Protein AF-A0A956Q7G4-F1 (afdb_monomer_lite)

Foldseek 3Di:
DDFVQLVVLAVLQVLQVPAEPPQVVDDPVRLLVVLVVVLVVCCVPAVQLCVQLVDDSVLSSCLNPDSPSVSSCSSCVSSCVSRVVVLQVVQWDWTWPDDDPQKTWIWIWGQDPVRDIDIDIWMWGHPPTTHGDDPPDD

Radius of gyration: 16.57 Å; chains: 1; bounding box: 44×32×35 Å

Sequence (138 aa):
MSPDQVLYQFYASLLQSQCNVSWNLFSKATRNKFAEWFLEELKRRNPDAVSAADLGLKEVMIMFGNNDSLVMKFFWRRFFFASGANEFARFGYFDVDSIEGKKAFVKATVRLPNGQVREFRLPLVNESGWKYAYVENN

Secondary structure (DSSP, 8-state):
--HHHHHHHHHHHHHHHTTHHHHTTS-HHHHHHHHHHHHHHHHHH-HHHHHHTT--HHHHHHHHH---HHHHHHHHHHHHHHTTTHHHHHSEEEEEEEEETTEEEEEEEEE-TTS-EEEEEEEEEESSSEEE------

pLDDT: mean 72.79, std 14.18, range [25.91, 90.88]

Structure (mmCIF, N/CA/C/O backbone):
data_AF-A0A956Q7G4-F1
#
_entry.id   AF-A0A956Q7G4-F1
#
loop_
_atom_site.group_PDB
_atom_site.id
_atom_site.type_symbol
_atom_site.label_atom_id
_atom_site.label_alt_id
_atom_site.label_comp_id
_atom_site.label_asym_id
_atom_site.label_entity_id
_atom_site.label_seq_id
_atom_site.pdbx_PDB_ins_code
_atom_site.Cartn_x
_atom_site.Cartn_y
_atom_site.Cartn_z
_atom_site.occupancy
_atom_site.B_iso_or_equiv
_atom_site.auth_seq_id
_atom_site.auth_comp_id
_atom_site.auth_asym_id
_atom_site.auth_atom_id
_atom_site.pdbx_PDB_model_num
ATOM 1 N N . MET A 1 1 ? -22.785 2.616 12.688 1.00 72.75 1 MET A N 1
ATOM 2 C CA . MET A 1 1 ? -21.931 2.892 11.512 1.00 72.75 1 MET A CA 1
ATOM 3 C C . MET A 1 1 ? -22.287 1.857 10.458 1.00 72.75 1 MET A C 1
ATOM 5 O O . MET A 1 1 ? -22.532 0.724 10.856 1.00 72.75 1 MET A O 1
ATOM 9 N N . SER A 1 2 ? -22.412 2.226 9.184 1.00 84.44 2 SER A N 1
ATOM 10 C CA . SER A 1 2 ? -22.763 1.261 8.129 1.00 84.44 2 SER A CA 1
ATOM 11 C C . SER A 1 2 ? -21.557 0.397 7.726 1.00 84.44 2 SER A C 1
ATOM 13 O O . SER A 1 2 ? -20.420 0.835 7.926 1.00 84.44 2 SER A O 1
ATOM 15 N N . PRO A 1 3 ? -21.771 -0.791 7.129 1.00 79.19 3 PRO A N 1
ATOM 16 C CA . PRO A 1 3 ? -20.692 -1.604 6.561 1.00 79.19 3 PRO A CA 1
ATOM 17 C C . PRO A 1 3 ? -19.774 -0.820 5.604 1.00 79.19 3 PRO A C 1
ATOM 19 O O . PRO A 1 3 ? -18.553 -0.886 5.733 1.00 79.19 3 PRO A O 1
ATOM 22 N N . ASP A 1 4 ? -20.342 0.028 4.741 1.00 74.75 4 ASP A N 1
ATOM 23 C CA . ASP A 1 4 ? -19.575 0.860 3.798 1.00 74.75 4 ASP A CA 1
ATOM 24 C C . ASP A 1 4 ? -18.617 1.834 4.496 1.00 74.75 4 ASP A C 1
ATOM 26 O O . ASP A 1 4 ? -17.477 2.037 4.072 1.00 74.75 4 ASP A O 1
ATOM 30 N N . GLN A 1 5 ? -19.057 2.431 5.607 1.00 76.44 5 GLN A N 1
ATOM 31 C CA . GLN A 1 5 ? -18.228 3.335 6.405 1.00 76.44 5 GLN A CA 1
ATOM 32 C C . GLN A 1 5 ? -17.073 2.590 7.092 1.00 76.44 5 GLN A C 1
ATOM 34 O O . GLN A 1 5 ? -15.977 3.142 7.210 1.00 76.44 5 GLN A O 1
ATOM 39 N N . VAL A 1 6 ? -17.294 1.341 7.516 1.00 80.25 6 VAL A N 1
ATOM 40 C CA . VAL A 1 6 ? -16.253 0.472 8.092 1.00 80.25 6 VAL A CA 1
ATOM 41 C C . VAL A 1 6 ? -15.221 0.098 7.027 1.00 80.25 6 VAL A C 1
ATOM 43 O O . VAL A 1 6 ? -14.022 0.233 7.273 1.00 80.25 6 VAL A O 1
ATOM 46 N N . LEU A 1 7 ? -15.667 -0.285 5.826 1.00 73.50 7 LEU A N 1
ATOM 47 C CA . LEU A 1 7 ? -14.789 -0.603 4.694 1.00 73.50 7 LEU A CA 1
ATOM 48 C C . LEU A 1 7 ? -13.933 0.594 4.277 1.00 73.50 7 LEU A C 1
ATOM 50 O O . LEU A 1 7 ? -12.727 0.459 4.080 1.00 73.50 7 LEU A O 1
ATOM 54 N N . TYR A 1 8 ? -14.521 1.788 4.192 1.00 72.88 8 TYR A N 1
ATOM 55 C CA . TYR A 1 8 ? -13.768 2.995 3.857 1.00 72.88 8 TYR A CA 1
ATOM 56 C C . TYR A 1 8 ? -12.649 3.283 4.874 1.00 72.88 8 TYR A C 1
ATOM 58 O O . TYR A 1 8 ? -11.509 3.568 4.494 1.00 72.88 8 TYR A O 1
ATOM 66 N N . GLN A 1 9 ? -12.949 3.169 6.172 1.00 76.44 9 GLN A N 1
ATOM 67 C CA . GLN A 1 9 ? -11.954 3.358 7.233 1.00 76.44 9 GLN A CA 1
ATOM 68 C C . GLN A 1 9 ? -10.884 2.257 7.228 1.00 76.44 9 GLN A C 1
ATOM 70 O O . GLN A 1 9 ? -9.701 2.558 7.395 1.00 76.44 9 GLN A O 1
ATOM 75 N N . PHE A 1 10 ? -11.263 1.009 6.940 1.00 74.25 10 PHE A N 1
ATOM 76 C CA . PHE A 1 10 ? -10.335 -0.108 6.768 1.00 74.25 10 PHE A CA 1
ATOM 77 C C . PHE A 1 10 ? -9.285 0.170 5.689 1.00 74.25 10 PHE A C 1
ATOM 79 O O . PHE A 1 10 ? -8.086 0.113 5.973 1.00 74.25 10 PHE A O 1
ATOM 86 N N . TYR A 1 11 ? -9.722 0.542 4.483 1.00 69.31 11 TYR A N 1
ATOM 87 C CA . TYR A 1 11 ? -8.824 0.888 3.381 1.00 69.31 11 TYR A CA 1
ATOM 88 C C . TYR A 1 11 ? -7.881 2.037 3.741 1.00 69.31 11 TYR A C 1
ATOM 90 O O . TYR A 1 11 ? -6.681 1.963 3.476 1.00 69.31 11 TYR A O 1
ATOM 98 N N . ALA A 1 12 ? -8.402 3.087 4.380 1.00 65.50 12 ALA A N 1
ATOM 99 C CA . ALA A 1 12 ? -7.580 4.200 4.841 1.00 65.50 12 ALA A CA 1
ATOM 100 C C . ALA A 1 12 ? -6.525 3.747 5.868 1.00 65.50 12 ALA A C 1
ATOM 102 O O . ALA A 1 12 ? -5.379 4.193 5.809 1.00 65.50 12 ALA A O 1
ATOM 103 N N . SER A 1 13 ? -6.887 2.828 6.767 1.00 68.06 13 SER A N 1
ATOM 104 C CA . SER A 1 13 ? -5.990 2.307 7.799 1.00 68.06 13 SER A CA 1
ATOM 105 C C . SER A 1 13 ? -4.897 1.384 7.259 1.00 68.06 13 SER A C 1
ATOM 107 O O . SER A 1 13 ? -3.764 1.481 7.721 1.00 68.06 13 SER A O 1
ATOM 109 N N . LEU A 1 14 ? -5.187 0.544 6.257 1.00 65.75 14 LEU A N 1
ATOM 110 C CA . LEU A 1 14 ? -4.183 -0.295 5.592 1.00 65.75 14 LEU A CA 1
ATOM 111 C C . LEU A 1 14 ? -3.077 0.566 4.981 1.00 65.75 14 LEU A C 1
ATOM 113 O O . LEU A 1 14 ? -1.894 0.279 5.148 1.00 65.75 14 LEU A O 1
ATOM 117 N N . LEU A 1 15 ? -3.473 1.660 4.326 1.00 62.25 15 LEU A N 1
ATOM 118 C CA . LEU A 1 15 ? -2.540 2.621 3.745 1.00 62.25 15 LEU A CA 1
ATOM 119 C C . LEU A 1 15 ? -1.722 3.349 4.821 1.00 62.25 15 LEU A C 1
ATOM 121 O O . LEU A 1 15 ? -0.562 3.669 4.587 1.00 62.25 15 LEU A O 1
ATOM 125 N N . GLN A 1 16 ? -2.301 3.598 5.997 1.00 59.53 16 GLN A N 1
ATOM 126 C CA . GLN A 1 16 ? -1.647 4.320 7.090 1.00 59.53 16 GLN A CA 1
ATOM 127 C C . GLN A 1 16 ? -0.718 3.428 7.942 1.00 59.53 16 GLN A C 1
ATOM 129 O O . GLN A 1 16 ? 0.339 3.879 8.386 1.00 59.53 16 GLN A O 1
ATOM 134 N N . SER A 1 17 ? -1.093 2.165 8.173 1.00 59.44 17 SER A N 1
ATOM 135 C CA . SER A 1 17 ? -0.408 1.237 9.085 1.00 59.44 17 SER A CA 1
ATOM 136 C C . SER A 1 17 ? 0.986 0.827 8.611 1.00 59.44 17 SER A C 1
ATOM 138 O O . SER A 1 17 ? 1.811 0.458 9.442 1.00 59.44 17 SER A O 1
ATOM 140 N N . GLN A 1 18 ? 1.272 0.875 7.309 1.00 54.53 18 GLN A N 1
ATOM 141 C CA . GLN A 1 18 ? 2.546 0.378 6.785 1.00 54.53 18 GLN A CA 1
ATOM 142 C C . GLN A 1 18 ? 3.740 1.325 6.985 1.00 54.53 18 GLN A C 1
ATOM 144 O O . GLN A 1 18 ? 4.872 0.873 6.835 1.00 54.53 18 GLN A O 1
ATOM 149 N N . CYS A 1 19 ? 3.539 2.599 7.354 1.00 52.97 19 CYS A N 1
ATOM 150 C CA . CYS A 1 19 ? 4.653 3.564 7.353 1.00 52.97 19 CYS A CA 1
ATOM 151 C C . CYS A 1 19 ? 4.973 4.251 8.686 1.00 52.97 19 CYS A C 1
ATOM 153 O O . CYS A 1 19 ? 6.115 4.658 8.877 1.00 52.97 19 CYS A O 1
ATOM 155 N N . ASN A 1 20 ? 4.026 4.394 9.617 1.00 49.84 20 ASN A N 1
ATOM 156 C CA . ASN A 1 20 ? 4.197 5.375 10.699 1.00 49.84 20 ASN A CA 1
ATOM 157 C C . ASN A 1 20 ? 4.908 4.844 11.963 1.00 49.84 20 ASN A C 1
ATOM 159 O O . ASN A 1 20 ? 5.758 5.528 12.529 1.00 49.84 20 ASN A O 1
ATOM 163 N N . VAL A 1 21 ? 4.588 3.630 12.425 1.00 51.06 21 VAL A N 1
ATOM 164 C CA . VAL A 1 21 ? 5.024 3.167 13.763 1.00 51.06 21 VAL A CA 1
ATOM 165 C C . VAL A 1 21 ? 6.521 2.841 13.812 1.00 51.06 21 VAL A C 1
ATOM 167 O O . VAL A 1 21 ? 7.169 3.068 14.828 1.00 51.06 21 VAL A O 1
ATOM 170 N N . SER A 1 22 ? 7.107 2.378 12.708 1.00 52.16 22 SER A N 1
ATOM 171 C CA . SER A 1 22 ? 8.504 1.930 12.696 1.00 52.16 22 SER A CA 1
ATOM 172 C C . SER A 1 22 ? 9.491 3.032 12.303 1.00 52.16 22 SER A C 1
ATOM 174 O O . SER A 1 22 ? 10.623 3.035 12.773 1.00 52.16 22 SER A O 1
ATOM 176 N N . TRP A 1 23 ? 9.099 3.993 11.462 1.00 64.94 23 TRP A N 1
ATOM 177 C CA . TRP A 1 23 ? 10.069 4.875 10.809 1.00 64.94 23 TRP A CA 1
ATOM 178 C C . TRP A 1 23 ? 10.747 5.878 11.745 1.00 64.94 23 TRP A C 1
ATOM 180 O O . TRP A 1 23 ? 11.965 6.058 11.694 1.00 64.94 23 TRP A O 1
ATOM 190 N N . ASN A 1 24 ? 9.976 6.519 12.623 1.00 63.53 24 ASN A N 1
ATOM 191 C CA . ASN A 1 24 ? 10.494 7.570 13.503 1.00 63.53 24 ASN A CA 1
ATOM 192 C C . ASN A 1 24 ? 11.303 7.034 14.695 1.00 63.53 24 ASN A C 1
ATOM 194 O O . ASN A 1 24 ? 11.985 7.812 15.357 1.00 63.53 24 ASN A O 1
ATOM 198 N N . LEU A 1 25 ? 11.285 5.719 14.931 1.00 60.56 25 LEU A N 1
ATOM 199 C CA . LEU A 1 25 ? 12.122 5.055 15.935 1.00 60.56 25 LEU A CA 1
ATOM 200 C C . LEU A 1 25 ? 13.581 4.898 15.475 1.00 60.56 25 LEU A C 1
ATOM 202 O O . LEU A 1 25 ? 14.475 4.676 16.289 1.00 60.56 25 LEU A O 1
ATOM 206 N N . PHE A 1 26 ? 13.847 5.027 14.173 1.00 66.31 26 PHE A N 1
ATOM 207 C CA . PHE A 1 26 ? 15.164 4.790 13.598 1.00 66.31 26 PHE A CA 1
ATOM 208 C C . PHE A 1 26 ? 15.994 6.074 13.442 1.00 66.31 26 PHE A C 1
ATOM 210 O O . PHE A 1 26 ? 15.507 7.148 13.065 1.00 66.31 26 PHE A O 1
ATOM 217 N N . SER A 1 27 ? 17.310 5.951 13.654 1.00 80.69 27 SER A N 1
ATOM 218 C CA . SER A 1 27 ? 18.264 7.027 13.357 1.00 80.69 27 SER A CA 1
ATOM 219 C C . SER A 1 27 ? 18.177 7.447 11.881 1.00 80.69 27 SER A C 1
ATOM 221 O O . SER A 1 27 ? 17.770 6.660 11.026 1.00 80.69 27 SER A O 1
ATOM 223 N N . LYS A 1 28 ? 18.586 8.678 11.540 1.00 82.19 28 LYS A N 1
ATOM 224 C CA . LYS A 1 28 ? 18.608 9.135 10.135 1.00 82.19 28 LYS A CA 1
ATOM 225 C C . LYS A 1 28 ? 19.453 8.212 9.241 1.00 82.19 28 LYS A C 1
ATOM 227 O O . LYS A 1 28 ? 19.063 7.936 8.114 1.00 82.19 28 LYS A O 1
ATOM 232 N N . ALA A 1 29 ? 20.572 7.701 9.758 1.00 83.81 29 ALA A N 1
ATOM 233 C CA . ALA A 1 29 ? 21.430 6.769 9.029 1.00 83.81 29 ALA A CA 1
ATOM 234 C C . ALA A 1 29 ? 20.736 5.418 8.782 1.00 83.81 29 ALA A C 1
ATOM 236 O O . ALA A 1 29 ? 20.792 4.891 7.674 1.00 83.81 29 ALA A O 1
ATOM 237 N N . THR A 1 30 ? 20.043 4.881 9.790 1.00 78.81 30 THR A N 1
ATOM 238 C CA . THR A 1 30 ? 19.263 3.638 9.671 1.00 78.81 30 THR A CA 1
ATOM 239 C C . THR A 1 30 ? 18.108 3.799 8.684 1.00 78.81 30 THR A C 1
ATOM 241 O O . THR A 1 30 ? 17.886 2.925 7.853 1.00 78.81 30 THR A O 1
ATOM 244 N N . ARG A 1 31 ? 17.417 4.943 8.729 1.00 81.62 31 ARG A N 1
ATOM 245 C CA . ARG A 1 31 ? 16.352 5.301 7.788 1.00 81.62 31 ARG A CA 1
ATOM 246 C C . ARG A 1 31 ? 16.844 5.354 6.344 1.00 81.62 31 ARG A C 1
ATOM 248 O O . ARG A 1 31 ? 16.255 4.701 5.493 1.00 81.62 31 ARG A O 1
ATOM 255 N N . ASN A 1 32 ? 17.953 6.050 6.082 1.00 87.06 32 ASN A N 1
ATOM 256 C CA . ASN A 1 32 ? 18.547 6.105 4.743 1.00 87.06 32 ASN A CA 1
ATOM 257 C C . ASN A 1 32 ? 18.882 4.704 4.215 1.00 87.06 32 ASN A C 1
ATOM 259 O O . ASN A 1 32 ? 18.441 4.357 3.127 1.00 87.06 32 ASN A O 1
ATOM 263 N N . LYS A 1 33 ? 19.566 3.878 5.019 1.00 84.44 33 LYS A N 1
ATOM 264 C CA . LYS A 1 33 ? 19.905 2.497 4.637 1.00 84.44 33 LYS A CA 1
ATOM 265 C C . LYS A 1 33 ? 18.670 1.652 4.337 1.00 84.44 33 LYS A C 1
ATOM 267 O O . LYS A 1 33 ? 18.664 0.886 3.381 1.00 84.44 33 LYS A O 1
ATOM 272 N N . PHE A 1 34 ? 17.620 1.786 5.145 1.00 80.44 34 PHE A N 1
ATOM 273 C CA . PHE A 1 34 ? 16.370 1.067 4.920 1.00 80.44 34 PHE A CA 1
ATOM 274 C C . PHE A 1 34 ? 15.673 1.522 3.634 1.00 80.44 34 PHE A C 1
ATOM 276 O O . PHE A 1 34 ? 15.217 0.686 2.860 1.00 80.44 34 PHE A O 1
ATOM 283 N N . ALA A 1 35 ? 15.607 2.831 3.380 1.00 85.06 35 ALA A N 1
ATOM 284 C CA . ALA A 1 35 ? 15.009 3.363 2.160 1.00 85.06 35 ALA A CA 1
ATOM 285 C C . ALA A 1 35 ? 15.812 2.992 0.903 1.00 85.06 35 ALA A C 1
ATOM 287 O O . ALA A 1 35 ? 15.208 2.696 -0.124 1.00 85.06 35 ALA A O 1
ATOM 288 N N . GLU A 1 36 ? 17.145 2.963 0.987 1.00 88.94 36 GLU A N 1
ATOM 289 C CA . GLU A 1 36 ? 18.030 2.477 -0.079 1.00 88.94 36 GLU A CA 1
ATOM 290 C C . GLU A 1 36 ? 17.762 1.002 -0.374 1.00 88.94 36 GLU A C 1
ATOM 292 O O . GLU A 1 36 ? 17.424 0.663 -1.505 1.00 88.94 36 GLU A O 1
ATOM 297 N N . TRP A 1 37 ? 17.801 0.151 0.654 1.00 87.62 37 TRP A N 1
ATOM 298 C CA . TRP A 1 37 ? 17.496 -1.273 0.526 1.00 87.62 37 TRP A CA 1
ATOM 299 C C . TRP A 1 37 ? 16.098 -1.518 -0.059 1.00 87.62 37 TRP A C 1
ATOM 301 O O . TRP A 1 37 ? 15.928 -2.330 -0.967 1.00 87.62 37 TRP A O 1
ATOM 311 N N . PHE A 1 38 ? 15.087 -0.788 0.418 1.00 82.75 38 PHE A N 1
ATOM 312 C CA . PHE A 1 38 ? 13.720 -0.913 -0.082 1.00 82.75 38 PHE A CA 1
ATOM 313 C C . PHE A 1 38 ? 13.616 -0.485 -1.550 1.00 82.75 38 PHE A C 1
ATOM 315 O O . PHE A 1 38 ? 12.982 -1.173 -2.348 1.00 82.75 38 PHE A O 1
ATOM 322 N N . LEU A 1 39 ? 14.265 0.619 -1.935 1.00 87.31 39 LEU A N 1
ATOM 323 C CA . LEU A 1 39 ? 14.298 1.077 -3.323 1.00 87.31 39 LEU A CA 1
ATOM 324 C C . LEU A 1 39 ? 15.017 0.077 -4.239 1.00 87.31 39 LEU A C 1
ATOM 326 O O . LEU A 1 39 ? 14.553 -0.164 -5.352 1.00 87.31 39 LEU A O 1
ATOM 330 N N . GLU A 1 40 ? 16.127 -0.508 -3.793 1.00 88.06 40 GLU A N 1
ATOM 331 C CA . GLU A 1 40 ? 16.833 -1.565 -4.525 1.00 88.06 40 GLU A CA 1
ATOM 332 C C . GLU A 1 40 ? 15.951 -2.800 -4.713 1.00 88.06 40 GLU A C 1
ATOM 334 O 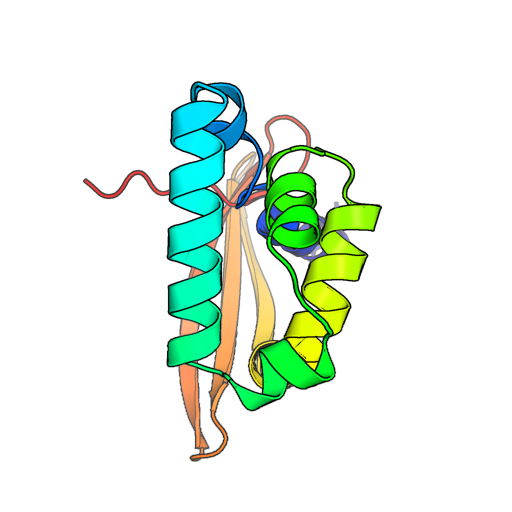O . GLU A 1 40 ? 15.854 -3.329 -5.821 1.00 88.06 40 GLU A O 1
ATOM 339 N N . GLU A 1 41 ? 15.238 -3.215 -3.668 1.00 81.62 41 GLU A N 1
ATOM 340 C CA . GLU A 1 41 ? 14.312 -4.340 -3.743 1.00 81.62 41 GLU A CA 1
ATOM 341 C C . GLU A 1 41 ? 13.139 -4.056 -4.696 1.00 81.62 41 GLU A C 1
ATOM 343 O O . GLU A 1 41 ? 12.757 -4.924 -5.488 1.00 81.62 41 GLU A O 1
ATOM 348 N N . LEU A 1 42 ? 12.600 -2.829 -4.693 1.00 79.44 42 LEU A N 1
ATOM 349 C CA . LEU A 1 42 ? 11.588 -2.400 -5.662 1.00 79.44 42 LEU A CA 1
ATOM 350 C C . LEU A 1 42 ? 12.126 -2.441 -7.097 1.00 79.44 42 LEU A C 1
ATOM 352 O O . LEU A 1 42 ? 11.457 -2.992 -7.972 1.00 79.44 42 LEU A O 1
ATOM 356 N N . LYS A 1 43 ? 13.334 -1.912 -7.338 1.00 88.38 43 LYS A N 1
ATOM 357 C CA . LYS A 1 43 ? 13.996 -1.939 -8.655 1.00 88.38 43 LYS A CA 1
ATOM 358 C C . LYS A 1 43 ? 14.247 -3.363 -9.134 1.00 88.38 43 LYS A C 1
ATOM 360 O O . LYS A 1 43 ? 14.073 -3.645 -10.312 1.00 88.38 43 LYS A O 1
ATOM 365 N N . ARG A 1 44 ? 14.625 -4.267 -8.229 1.00 84.56 44 ARG A N 1
ATOM 366 C CA . ARG A 1 44 ? 14.872 -5.676 -8.546 1.00 84.56 44 ARG A CA 1
ATOM 367 C C . ARG A 1 44 ? 13.592 -6.413 -8.934 1.00 84.56 44 ARG A C 1
ATOM 369 O O . ARG A 1 44 ? 13.620 -7.235 -9.843 1.00 84.56 44 ARG A O 1
ATOM 376 N N . ARG A 1 45 ? 12.485 -6.159 -8.230 1.00 78.75 45 ARG A N 1
ATOM 377 C CA . ARG A 1 45 ? 11.213 -6.865 -8.457 1.00 78.75 45 ARG A CA 1
ATOM 378 C C . ARG A 1 45 ? 10.384 -6.272 -9.593 1.00 78.75 45 ARG A C 1
ATOM 380 O O . ARG A 1 45 ? 9.726 -7.028 -10.294 1.00 78.75 45 ARG A O 1
ATOM 387 N N . ASN A 1 46 ? 10.376 -4.947 -9.740 1.00 82.50 46 ASN A N 1
ATOM 388 C CA . ASN A 1 46 ? 9.513 -4.226 -10.679 1.00 82.50 46 ASN A CA 1
ATOM 389 C C . ASN A 1 46 ? 10.260 -3.034 -11.320 1.00 82.50 46 ASN A C 1
ATOM 391 O O . ASN A 1 46 ? 9.878 -1.881 -11.090 1.00 82.50 46 ASN A O 1
ATOM 395 N N . PRO A 1 47 ? 11.332 -3.275 -12.100 1.00 85.75 47 PRO A N 1
ATOM 396 C CA . PRO A 1 47 ? 12.187 -2.210 -12.637 1.00 85.75 47 PRO A CA 1
ATOM 397 C C . PRO A 1 47 ? 11.414 -1.206 -13.503 1.00 85.75 47 PRO A C 1
ATOM 399 O O . PRO A 1 47 ? 11.560 0.004 -13.319 1.00 85.75 47 PRO A O 1
ATOM 402 N N . ASP A 1 48 ? 10.532 -1.697 -14.375 1.00 83.81 48 ASP A N 1
ATOM 403 C CA . ASP A 1 48 ? 9.746 -0.859 -15.287 1.00 83.81 48 ASP A CA 1
ATOM 404 C C . ASP A 1 48 ? 8.771 0.043 -14.529 1.00 83.81 48 ASP A C 1
ATOM 406 O O . ASP A 1 48 ? 8.638 1.224 -14.837 1.00 83.81 48 ASP A O 1
ATOM 410 N N . ALA A 1 49 ? 8.140 -0.484 -13.477 1.00 78.88 49 ALA A N 1
ATOM 411 C CA . ALA A 1 49 ? 7.217 0.275 -12.643 1.00 78.88 49 ALA A CA 1
ATOM 412 C C . ALA A 1 49 ? 7.930 1.371 -11.847 1.00 78.88 49 ALA A C 1
ATOM 414 O O . ALA A 1 49 ? 7.410 2.478 -11.719 1.00 78.88 49 ALA A O 1
ATOM 415 N N . VAL A 1 50 ? 9.123 1.073 -11.321 1.00 84.31 50 VAL A N 1
ATOM 416 C CA . VAL A 1 50 ? 9.962 2.056 -10.624 1.00 84.31 50 VAL A CA 1
ATOM 417 C C . VAL A 1 50 ? 10.393 3.171 -11.572 1.00 84.31 50 VAL A C 1
ATOM 419 O O . VAL A 1 50 ? 10.326 4.341 -11.196 1.00 84.31 50 VAL A O 1
ATOM 422 N N . SER A 1 51 ? 10.793 2.821 -12.798 1.00 86.50 51 SER A N 1
ATOM 423 C CA . SER A 1 51 ? 11.174 3.795 -13.821 1.00 86.50 51 SER A CA 1
ATOM 424 C C . SER A 1 51 ? 9.980 4.638 -14.277 1.00 86.50 51 SER A C 1
ATOM 426 O O . SER A 1 51 ? 10.071 5.861 -14.281 1.00 86.50 51 SER A O 1
ATOM 428 N N . ALA A 1 52 ? 8.839 4.015 -14.582 1.00 83.19 52 ALA A N 1
ATOM 429 C CA . ALA A 1 52 ? 7.628 4.703 -15.025 1.00 83.19 52 ALA A CA 1
ATOM 430 C C . ALA A 1 52 ? 7.021 5.602 -13.937 1.00 83.19 52 ALA A C 1
ATOM 432 O O . ALA A 1 52 ? 6.472 6.663 -14.232 1.00 83.19 52 ALA A O 1
ATOM 433 N N . ALA A 1 53 ? 7.122 5.194 -12.671 1.00 80.38 53 ALA A N 1
ATOM 434 C CA . ALA A 1 53 ? 6.695 6.004 -11.541 1.00 80.38 53 ALA A CA 1
ATOM 435 C C . ALA A 1 53 ? 7.731 7.059 -11.127 1.00 80.38 53 ALA A C 1
ATOM 437 O O . ALA A 1 53 ? 7.392 7.860 -10.257 1.00 80.38 53 ALA A O 1
ATOM 438 N N . ASP A 1 54 ? 8.924 7.091 -11.735 1.00 86.19 54 ASP A N 1
ATOM 439 C CA . ASP A 1 54 ? 10.037 8.000 -11.417 1.00 86.19 54 ASP A CA 1
ATOM 440 C C . ASP A 1 54 ? 10.326 8.045 -9.905 1.00 86.19 54 ASP A C 1
ATOM 442 O O . ASP A 1 54 ? 10.214 9.079 -9.243 1.00 86.19 54 ASP A O 1
ATOM 446 N N . LEU A 1 55 ? 10.587 6.867 -9.321 1.00 83.50 55 LEU A N 1
ATOM 447 C CA . LEU A 1 55 ? 10.850 6.746 -7.886 1.00 83.50 55 LEU A CA 1
ATOM 448 C C . LEU A 1 55 ? 12.340 6.856 -7.562 1.00 83.50 55 LEU A C 1
ATOM 450 O O . LEU A 1 55 ? 13.160 6.044 -8.005 1.00 83.50 55 LEU A O 1
ATOM 454 N N . GLY A 1 56 ? 12.662 7.805 -6.686 1.00 86.69 56 GLY A N 1
ATOM 455 C CA . GLY A 1 56 ? 13.974 7.974 -6.084 1.00 86.69 56 GLY A CA 1
ATOM 456 C C . GLY A 1 56 ? 13.987 7.718 -4.576 1.00 86.69 56 GLY A C 1
ATOM 457 O O . GLY A 1 56 ? 12.969 7.486 -3.918 1.00 86.69 56 GLY A O 1
ATOM 458 N N . LEU A 1 57 ? 15.193 7.777 -4.006 1.00 86.81 57 LEU A N 1
ATOM 459 C CA . LEU A 1 57 ? 15.414 7.596 -2.569 1.00 86.81 57 LEU A CA 1
ATOM 460 C C . LEU A 1 57 ? 14.656 8.644 -1.744 1.00 86.81 57 LEU A C 1
ATOM 462 O O . LEU A 1 57 ? 14.129 8.343 -0.676 1.00 86.81 57 LEU A O 1
ATOM 466 N N . LYS A 1 58 ? 14.581 9.878 -2.249 1.00 83.81 58 LYS A N 1
ATOM 467 C CA . LYS A 1 58 ? 13.895 10.988 -1.585 1.00 83.81 58 LYS A CA 1
ATOM 468 C C . LYS A 1 58 ? 12.400 10.705 -1.437 1.00 83.81 58 LYS A C 1
ATOM 470 O O . LYS A 1 58 ? 11.846 10.941 -0.368 1.00 83.81 58 LYS A O 1
ATOM 475 N N . GLU A 1 59 ? 11.767 10.161 -2.468 1.00 77.12 59 GLU A N 1
ATOM 476 C CA . GLU A 1 59 ? 10.345 9.825 -2.487 1.00 77.12 59 GLU A CA 1
ATOM 477 C C . GLU A 1 59 ? 10.035 8.715 -1.473 1.00 77.12 59 GLU A C 1
ATOM 479 O O . GLU A 1 59 ? 9.086 8.836 -0.698 1.00 77.12 59 GLU A O 1
ATOM 484 N N . VAL A 1 60 ? 10.888 7.687 -1.401 1.00 79.25 60 VAL A N 1
ATOM 485 C CA . VAL A 1 60 ? 10.785 6.602 -0.408 1.00 79.25 60 VAL A CA 1
ATOM 486 C C . VAL A 1 60 ? 10.982 7.134 1.018 1.00 79.25 60 VAL A C 1
ATOM 488 O O . VAL A 1 60 ? 10.209 6.818 1.920 1.00 79.25 60 VAL A O 1
ATOM 491 N N . MET A 1 61 ? 11.978 7.997 1.229 1.00 80.75 61 MET A N 1
ATOM 492 C CA . MET A 1 61 ? 12.233 8.639 2.523 1.00 80.75 61 MET A CA 1
ATOM 493 C C . MET A 1 61 ? 11.056 9.501 2.989 1.00 80.75 61 MET A C 1
ATOM 495 O O . MET A 1 61 ? 10.724 9.504 4.175 1.00 80.75 61 MET A O 1
ATOM 499 N N . ILE A 1 62 ? 10.423 10.235 2.070 1.00 75.12 62 ILE A N 1
ATOM 500 C CA . ILE A 1 62 ? 9.238 11.045 2.358 1.00 75.12 62 ILE A CA 1
ATOM 501 C C . ILE A 1 62 ? 8.040 10.146 2.686 1.00 75.12 62 ILE A C 1
ATOM 503 O O . ILE A 1 62 ? 7.322 10.454 3.633 1.00 75.12 62 ILE A O 1
ATOM 507 N N . MET A 1 63 ? 7.840 9.037 1.965 1.00 70.19 63 MET A N 1
ATOM 508 C CA . MET A 1 63 ? 6.753 8.085 2.235 1.00 70.19 63 MET A CA 1
ATOM 509 C C . MET A 1 63 ? 6.785 7.576 3.678 1.00 70.19 63 MET A C 1
ATOM 511 O O . MET A 1 63 ? 5.746 7.505 4.327 1.00 70.19 63 MET A O 1
ATOM 515 N N . PHE A 1 64 ? 7.963 7.207 4.175 1.00 71.56 64 PHE A N 1
ATOM 516 C CA . PHE A 1 64 ? 8.084 6.740 5.551 1.00 71.56 64 PHE A CA 1
ATOM 517 C C . PHE A 1 64 ? 8.146 7.906 6.557 1.00 71.56 64 PHE A C 1
ATOM 519 O O . PHE A 1 64 ? 7.688 7.777 7.688 1.00 71.56 64 PHE A O 1
ATOM 526 N N . GLY A 1 65 ? 8.695 9.058 6.149 1.00 61.84 65 GLY A N 1
ATOM 527 C CA . GLY A 1 65 ? 8.925 10.235 6.995 1.00 61.84 65 GLY A CA 1
ATOM 528 C C . GLY A 1 65 ? 7.707 11.096 7.281 1.00 61.84 65 GLY A C 1
ATOM 529 O O . GLY A 1 65 ? 7.639 11.698 8.351 1.00 61.84 65 GLY A O 1
ATOM 530 N N . ASN A 1 66 ? 6.769 11.174 6.342 1.00 57.75 66 ASN A N 1
ATOM 531 C CA . ASN A 1 66 ? 5.605 12.033 6.457 1.00 57.75 66 ASN A CA 1
ATOM 532 C C . ASN A 1 66 ? 4.366 11.185 6.741 1.00 57.75 66 ASN A C 1
ATOM 534 O O . ASN A 1 66 ? 3.932 10.403 5.903 1.00 57.75 66 ASN A O 1
ATOM 538 N N . ASN A 1 67 ? 3.725 11.426 7.887 1.00 50.50 67 ASN A N 1
ATOM 539 C CA . ASN A 1 67 ? 2.388 10.904 8.206 1.00 50.50 67 ASN A CA 1
ATOM 540 C C . ASN A 1 67 ? 1.285 11.606 7.373 1.00 50.50 67 ASN A C 1
ATOM 542 O O . ASN A 1 67 ? 0.097 11.547 7.696 1.00 50.50 67 ASN A O 1
ATOM 546 N N . ASP A 1 68 ? 1.685 12.319 6.316 1.00 55.12 68 ASP A N 1
ATOM 547 C CA . ASP A 1 68 ? 0.792 12.934 5.355 1.00 55.12 68 ASP A CA 1
ATOM 548 C C . ASP A 1 68 ? 0.233 11.841 4.440 1.00 55.12 68 ASP A C 1
ATOM 550 O O . ASP A 1 68 ? 0.850 11.394 3.467 1.00 55.12 68 ASP A O 1
ATOM 554 N N . SER A 1 69 ? -0.983 11.421 4.781 1.00 53.19 69 SER A N 1
ATOM 555 C CA . SER A 1 69 ? -1.734 10.429 4.022 1.00 53.19 69 SER A CA 1
ATOM 556 C C . SER A 1 69 ? -1.920 10.807 2.550 1.00 53.19 69 SER A C 1
ATOM 558 O O . SER A 1 69 ? -2.084 9.906 1.733 1.00 53.19 69 SER A O 1
ATOM 560 N N . LEU A 1 70 ? -1.884 12.094 2.174 1.00 56.97 70 LEU A N 1
ATOM 561 C CA . LEU A 1 70 ? -1.950 12.510 0.773 1.00 56.97 70 LEU A CA 1
ATOM 562 C C . LEU A 1 70 ? -0.643 12.190 0.062 1.00 56.97 70 LEU A C 1
ATOM 564 O O . LEU A 1 70 ? -0.681 11.610 -1.017 1.00 56.97 70 LEU A O 1
ATOM 568 N N . VAL A 1 71 ? 0.503 12.492 0.670 1.00 60.50 71 VAL A N 1
ATOM 569 C CA . VAL A 1 71 ? 1.818 12.195 0.084 1.00 60.50 71 VAL A CA 1
ATOM 570 C C . VAL A 1 71 ? 2.025 10.689 -0.054 1.00 60.50 71 VAL A C 1
ATOM 572 O O . VAL A 1 71 ? 2.421 10.223 -1.123 1.00 60.50 71 VAL A O 1
ATOM 575 N N . MET A 1 72 ? 1.655 9.914 0.968 1.00 59.88 72 MET A N 1
ATOM 576 C CA . MET A 1 72 ? 1.650 8.453 0.884 1.00 59.88 72 MET A CA 1
ATOM 577 C C . MET A 1 72 ? 0.688 7.947 -0.196 1.00 59.88 72 MET A C 1
ATOM 579 O O . MET A 1 72 ? 1.058 7.078 -0.982 1.00 59.88 72 MET A O 1
ATOM 583 N N . LYS A 1 73 ? -0.526 8.511 -0.290 1.00 60.97 73 LYS A N 1
ATOM 584 C CA . LYS A 1 73 ? -1.483 8.172 -1.352 1.00 60.97 73 LYS A CA 1
ATOM 585 C C . LYS A 1 73 ? -0.928 8.495 -2.729 1.00 60.97 73 LYS A C 1
ATOM 587 O O . LYS A 1 73 ? -1.084 7.669 -3.610 1.00 60.97 73 LYS A O 1
ATOM 592 N N . PHE A 1 74 ? -0.290 9.642 -2.948 1.00 65.56 74 PHE A N 1
ATOM 593 C CA . PHE A 1 74 ? 0.269 10.005 -4.253 1.00 65.56 74 PHE A CA 1
ATOM 594 C C . PHE A 1 74 ? 1.466 9.131 -4.631 1.00 65.56 74 PHE A C 1
ATOM 596 O O . PHE A 1 74 ? 1.532 8.672 -5.772 1.00 65.56 74 PHE A O 1
ATOM 603 N N . PHE A 1 75 ? 2.360 8.859 -3.676 1.00 70.81 75 PHE A N 1
ATOM 604 C CA . PHE A 1 75 ? 3.485 7.940 -3.843 1.00 70.81 75 PHE A CA 1
ATOM 605 C C . PHE A 1 75 ? 2.995 6.544 -4.237 1.00 70.81 75 PHE A C 1
ATOM 607 O O . PHE A 1 75 ? 3.328 6.048 -5.317 1.00 70.81 75 PHE A O 1
ATOM 614 N N . TRP A 1 76 ? 2.135 5.949 -3.401 1.00 64.88 76 TRP A N 1
ATOM 615 C CA . TRP A 1 76 ? 1.599 4.620 -3.656 1.00 64.88 76 TRP A CA 1
ATOM 616 C C . TRP A 1 76 ? 0.783 4.617 -4.922 1.00 64.88 76 TRP A C 1
ATOM 618 O O . TRP A 1 76 ? 1.001 3.747 -5.731 1.00 64.88 76 TRP A O 1
ATOM 628 N N . ARG A 1 77 ? -0.074 5.602 -5.178 1.00 66.38 77 ARG A N 1
ATOM 629 C CA . ARG A 1 77 ? -0.886 5.665 -6.397 1.00 66.38 77 ARG A CA 1
ATOM 630 C C . ARG A 1 77 ? -0.036 5.641 -7.669 1.00 66.38 77 ARG A C 1
ATOM 632 O O . ARG A 1 77 ? -0.377 4.898 -8.584 1.00 66.38 77 ARG A O 1
ATOM 639 N N . ARG A 1 78 ? 1.062 6.406 -7.735 1.00 73.06 78 ARG A N 1
ATOM 640 C CA . ARG A 1 78 ? 1.980 6.389 -8.893 1.00 73.06 78 ARG A CA 1
ATOM 641 C C . ARG A 1 78 ? 2.602 5.010 -9.077 1.00 73.06 78 ARG A C 1
ATOM 643 O O . ARG A 1 78 ? 2.473 4.427 -10.149 1.00 73.06 78 ARG A O 1
ATOM 650 N N . PHE A 1 79 ? 3.204 4.468 -8.021 1.00 73.56 79 PHE A N 1
ATOM 651 C CA . PHE A 1 79 ? 3.834 3.152 -8.071 1.00 73.56 79 PHE A CA 1
ATOM 652 C C . PHE A 1 79 ? 2.829 2.020 -8.321 1.00 73.56 79 PHE A C 1
ATOM 654 O O . PHE A 1 79 ? 3.080 1.114 -9.100 1.00 73.56 79 PHE A O 1
ATOM 661 N N . PHE A 1 80 ? 1.664 2.080 -7.692 1.00 64.69 80 PHE A N 1
ATOM 662 C CA . PHE A 1 80 ? 0.588 1.093 -7.722 1.00 64.69 80 PHE A CA 1
ATOM 663 C C . PHE A 1 80 ? -0.068 1.003 -9.095 1.00 64.69 80 PHE A C 1
ATOM 665 O O . PHE A 1 80 ? -0.343 -0.095 -9.570 1.00 64.69 80 PHE A O 1
ATOM 672 N N . PHE A 1 81 ? -0.285 2.141 -9.762 1.00 63.72 81 PHE A N 1
ATOM 673 C CA . PHE A 1 81 ? -0.742 2.137 -11.148 1.00 63.72 81 PHE A CA 1
ATOM 674 C C . PHE A 1 81 ? 0.359 1.685 -12.110 1.00 63.72 81 PHE A C 1
ATOM 676 O O . PHE A 1 81 ? 0.073 0.901 -13.007 1.00 63.72 81 PHE A O 1
ATOM 683 N N . ALA A 1 82 ? 1.607 2.117 -11.904 1.00 70.56 82 ALA A N 1
ATOM 684 C CA . ALA A 1 82 ? 2.730 1.732 -12.761 1.00 70.56 82 ALA A CA 1
ATOM 685 C C . ALA A 1 82 ? 3.122 0.248 -12.633 1.00 70.56 82 ALA A C 1
ATOM 687 O O . ALA A 1 82 ? 3.567 -0.355 -13.601 1.00 70.56 82 ALA A O 1
ATOM 688 N N . SER A 1 83 ? 2.951 -0.349 -11.452 1.00 64.81 83 SER A N 1
ATOM 689 C CA . SER A 1 83 ? 3.293 -1.754 -11.171 1.00 64.81 83 SER A CA 1
ATOM 690 C C . SER A 1 83 ? 2.194 -2.746 -11.527 1.00 64.81 83 SER A C 1
ATOM 692 O O . SER A 1 83 ? 2.374 -3.941 -11.318 1.00 64.81 83 SER A O 1
ATOM 694 N N . GLY A 1 84 ? 1.034 -2.275 -11.992 1.00 55.38 84 GLY A N 1
ATOM 695 C CA . GLY A 1 84 ? -0.130 -3.141 -12.161 1.00 55.38 84 GLY A CA 1
ATOM 696 C C . GLY A 1 84 ? -0.664 -3.698 -10.836 1.00 55.38 84 GLY A C 1
ATOM 697 O O . GLY A 1 84 ? -1.558 -4.530 -10.844 1.00 55.38 84 GLY A O 1
ATOM 698 N N . ALA A 1 85 ? -0.189 -3.233 -9.672 1.00 54.69 85 ALA A N 1
ATOM 699 C CA . ALA A 1 85 ? -0.752 -3.614 -8.374 1.00 54.69 85 ALA A CA 1
ATOM 700 C C . ALA A 1 85 ? -2.208 -3.142 -8.208 1.00 54.69 85 ALA A C 1
ATOM 702 O O . ALA A 1 85 ? -2.941 -3.680 -7.372 1.00 54.69 85 ALA A O 1
ATOM 703 N N . ASN A 1 86 ? -2.664 -2.209 -9.056 1.00 49.69 86 ASN A N 1
ATOM 704 C CA . ASN A 1 86 ? -4.085 -1.937 -9.254 1.00 49.69 86 ASN A CA 1
ATOM 705 C C . ASN A 1 86 ? -4.898 -3.190 -9.549 1.00 49.69 86 ASN A C 1
ATOM 707 O O . ASN A 1 86 ? -6.057 -3.218 -9.166 1.00 49.69 86 ASN A O 1
ATOM 711 N N . GLU A 1 87 ? -4.308 -4.227 -10.130 1.00 44.22 87 GLU A N 1
ATOM 712 C CA . GLU A 1 87 ? -4.945 -5.512 -10.343 1.00 44.22 87 GLU A CA 1
ATOM 713 C C . GLU A 1 87 ? -5.366 -6.156 -9.025 1.00 44.22 87 GLU A C 1
ATOM 715 O O . GLU A 1 87 ? -6.488 -6.632 -8.929 1.00 44.22 87 GLU A O 1
ATOM 720 N N . PHE A 1 88 ? -4.573 -6.061 -7.954 1.00 44.47 88 PHE A N 1
ATOM 721 C CA . PHE A 1 88 ? -4.978 -6.578 -6.643 1.00 44.47 88 PHE A CA 1
ATOM 722 C C . PHE A 1 88 ? -6.226 -5.870 -6.088 1.00 44.47 88 PHE A C 1
ATOM 724 O O . PHE A 1 88 ? -7.066 -6.521 -5.478 1.00 44.47 88 PHE A O 1
ATOM 731 N N . ALA A 1 89 ? -6.399 -4.564 -6.334 1.00 49.28 89 ALA A N 1
ATOM 732 C CA . ALA A 1 89 ? -7.629 -3.840 -5.973 1.00 49.28 89 ALA A CA 1
ATOM 733 C C . ALA A 1 89 ? -8.746 -3.965 -7.024 1.00 49.28 89 ALA A C 1
ATOM 735 O O . ALA A 1 89 ? -9.917 -3.819 -6.700 1.00 49.28 89 ALA A O 1
ATOM 736 N N . ARG A 1 90 ? -8.400 -4.251 -8.281 1.00 46.62 90 ARG A N 1
ATOM 737 C CA . ARG A 1 90 ? -9.337 -4.530 -9.378 1.00 46.62 90 ARG A CA 1
ATOM 738 C C . ARG A 1 90 ? -9.974 -5.910 -9.220 1.00 46.62 90 ARG A C 1
ATOM 740 O O . ARG A 1 90 ? -11.107 -6.110 -9.640 1.00 46.62 90 ARG A O 1
ATOM 747 N N . PHE A 1 91 ? -9.240 -6.835 -8.610 1.00 48.56 91 PHE A N 1
ATOM 748 C CA . PHE A 1 91 ? -9.636 -8.207 -8.312 1.00 48.56 91 PHE A CA 1
ATOM 749 C C . PHE A 1 91 ? -9.996 -8.437 -6.838 1.00 48.56 91 PHE A C 1
ATOM 751 O O . PHE A 1 91 ? -10.439 -9.533 -6.490 1.00 48.56 91 PHE A O 1
ATOM 758 N N . GLY A 1 92 ? -9.760 -7.434 -5.988 1.00 59.31 92 GLY A N 1
ATOM 759 C CA . GLY A 1 92 ? -9.987 -7.446 -4.550 1.00 59.31 92 GLY A CA 1
ATOM 760 C C . GLY A 1 92 ? -11.386 -6.949 -4.208 1.00 59.31 92 GLY A C 1
ATOM 761 O O . GLY A 1 92 ? -11.666 -5.759 -4.314 1.00 59.31 92 GLY A O 1
ATOM 762 N N . TYR A 1 93 ? -12.256 -7.849 -3.769 1.00 74.00 93 TYR A N 1
ATOM 763 C CA . TYR A 1 93 ? -13.592 -7.542 -3.269 1.00 74.00 93 TYR A CA 1
ATOM 764 C C . TYR A 1 93 ? -13.580 -7.620 -1.749 1.00 74.00 93 TYR A C 1
ATOM 766 O O . TYR A 1 93 ? -13.064 -8.586 -1.186 1.00 74.00 93 TYR A O 1
ATOM 774 N N . PHE A 1 94 ? -14.136 -6.611 -1.088 1.00 79.44 94 PHE A N 1
ATOM 775 C CA . PHE A 1 94 ? -14.110 -6.513 0.365 1.00 79.44 94 PHE A CA 1
ATOM 776 C C . PHE A 1 94 ? -15.524 -6.392 0.893 1.00 79.44 94 PHE A C 1
ATOM 778 O O . PHE A 1 94 ? -16.296 -5.577 0.393 1.00 79.44 94 PHE A O 1
ATOM 785 N N . ASP A 1 95 ? -15.825 -7.186 1.911 1.00 85.75 95 ASP A N 1
ATOM 786 C CA . ASP A 1 95 ? -17.108 -7.162 2.598 1.00 85.75 95 ASP A CA 1
ATOM 787 C C . ASP A 1 95 ? -16.892 -7.219 4.112 1.00 85.75 95 ASP A C 1
ATOM 789 O O . ASP A 1 95 ? -15.909 -7.795 4.594 1.00 85.75 95 ASP A O 1
ATOM 793 N N . VAL A 1 96 ? -17.792 -6.598 4.867 1.00 87.94 96 VAL A N 1
ATOM 794 C CA . VAL A 1 96 ? -17.792 -6.711 6.323 1.00 87.94 96 VAL A CA 1
ATOM 795 C C . VAL A 1 96 ? -18.463 -8.028 6.682 1.00 87.94 96 VAL A C 1
ATOM 797 O O . VAL A 1 96 ? -19.666 -8.187 6.524 1.00 87.94 96 VAL A O 1
ATOM 800 N N . ASP A 1 97 ? -17.670 -8.962 7.192 1.00 90.00 97 ASP A N 1
ATOM 801 C CA . ASP A 1 97 ? -18.128 -10.292 7.587 1.00 90.00 97 ASP A CA 1
ATOM 802 C C . ASP A 1 97 ? -18.890 -10.242 8.921 1.00 90.00 97 ASP A C 1
ATOM 804 O O . ASP A 1 97 ? -20.013 -10.729 9.031 1.00 90.00 97 ASP A O 1
ATOM 808 N N . SER A 1 98 ? -18.311 -9.598 9.942 1.00 90.38 98 SER A N 1
ATOM 809 C CA . SER A 1 98 ? -18.984 -9.383 11.229 1.00 90.38 98 SER A CA 1
ATOM 810 C C . SER A 1 98 ? -18.499 -8.127 11.954 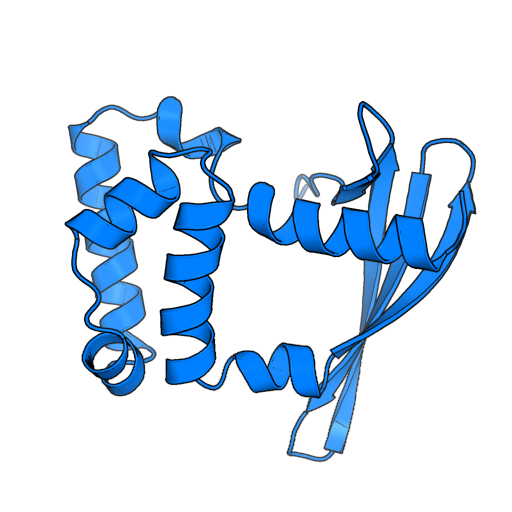1.00 90.38 98 SER A C 1
ATOM 812 O O . SER A 1 98 ? -17.385 -7.641 11.737 1.00 90.38 98 SER A O 1
ATOM 814 N N . ILE A 1 99 ? -19.354 -7.598 12.836 1.00 90.88 99 ILE A N 1
ATOM 815 C CA . ILE A 1 99 ? -19.038 -6.504 13.761 1.00 90.88 99 ILE A CA 1
ATOM 816 C C . ILE A 1 99 ? -19.394 -6.963 15.176 1.00 90.88 99 ILE A C 1
ATOM 818 O O . ILE A 1 99 ? -20.545 -7.280 15.466 1.00 90.88 99 ILE A O 1
ATOM 822 N N . GLU A 1 100 ? -18.409 -6.953 16.067 1.00 89.06 100 GLU A N 1
ATOM 823 C CA . GLU A 1 100 ? -18.501 -7.428 17.446 1.00 89.06 100 GLU A CA 1
ATOM 824 C C . GLU A 1 100 ? -17.930 -6.363 18.393 1.00 89.06 100 GLU A C 1
ATOM 826 O O . GLU A 1 100 ? -16.745 -6.338 18.743 1.00 89.06 100 GLU A O 1
ATOM 831 N N . GLY A 1 101 ? -18.784 -5.419 18.795 1.00 88.12 101 GLY A N 1
ATOM 832 C CA . GLY A 1 101 ? -18.398 -4.314 19.672 1.00 88.12 101 GLY A CA 1
ATOM 833 C C . GLY A 1 101 ? -17.317 -3.428 19.045 1.00 88.12 101 GLY A C 1
ATOM 834 O O . GLY A 1 101 ? -17.581 -2.689 18.099 1.00 88.12 101 GLY A O 1
ATOM 835 N N . LYS A 1 102 ? -16.095 -3.481 19.592 1.00 89.06 102 LYS A N 1
ATOM 836 C CA . LYS A 1 102 ? -14.927 -2.735 19.083 1.00 89.06 102 LYS A CA 1
ATOM 837 C C . LYS A 1 102 ? -14.088 -3.521 18.072 1.00 89.06 102 LYS A C 1
ATOM 839 O O . LYS A 1 102 ? -13.040 -3.027 17.671 1.00 89.06 102 LYS A O 1
ATOM 844 N N . LYS A 1 103 ? -14.505 -4.727 17.684 1.00 89.06 103 LYS A N 1
ATOM 845 C CA . LYS A 1 103 ? -13.828 -5.557 16.683 1.00 89.06 103 LYS A CA 1
ATOM 846 C C . LYS A 1 103 ? -14.721 -5.734 15.461 1.00 89.06 103 LYS A C 1
ATOM 848 O O . LYS A 1 103 ? -15.940 -5.769 15.588 1.00 89.06 103 LYS A O 1
ATOM 853 N N . ALA A 1 104 ? -14.120 -5.827 14.286 1.00 89.44 104 ALA A N 1
ATOM 854 C CA . ALA A 1 104 ? -14.813 -6.204 13.061 1.00 89.44 104 ALA A CA 1
ATOM 855 C C . ALA A 1 104 ? -13.918 -7.131 12.244 1.00 89.44 104 ALA A C 1
ATOM 857 O O . ALA A 1 104 ? -12.694 -7.048 12.336 1.00 89.44 104 ALA A O 1
ATOM 858 N N . PHE A 1 105 ? -14.517 -8.003 11.444 1.00 88.75 105 PHE A N 1
ATOM 859 C CA . PHE A 1 105 ? -13.793 -8.823 10.483 1.00 88.75 105 PHE A CA 1
ATOM 860 C C . PHE A 1 105 ? -14.185 -8.399 9.074 1.00 88.75 105 PHE A C 1
ATOM 862 O O . PHE A 1 105 ? -15.366 -8.310 8.748 1.00 88.75 105 PHE A O 1
ATOM 869 N N . VAL A 1 106 ? -13.184 -8.129 8.241 1.00 87.12 106 VAL A N 1
ATOM 870 C CA . VAL A 1 106 ? -13.367 -7.853 6.815 1.00 87.12 106 VAL A CA 1
ATOM 871 C C . VAL A 1 106 ? -12.935 -9.080 6.031 1.00 87.12 106 VAL A C 1
ATOM 873 O O . VAL A 1 106 ? -11.809 -9.561 6.180 1.00 87.12 106 VAL A O 1
ATOM 876 N N . LYS A 1 107 ? -13.825 -9.587 5.182 1.00 88.12 107 LYS A N 1
ATOM 877 C CA . LYS A 1 107 ? -13.502 -10.615 4.200 1.00 88.12 107 LYS A CA 1
ATOM 878 C C . LYS A 1 107 ? -12.914 -9.935 2.968 1.00 88.12 107 LYS A C 1
ATOM 880 O O . LYS A 1 107 ? -13.592 -9.150 2.316 1.00 88.12 107 LYS A O 1
ATOM 885 N N . ALA A 1 108 ? -11.663 -10.243 2.644 1.00 83.44 108 ALA A N 1
ATOM 886 C CA . ALA A 1 108 ? -11.004 -9.827 1.413 1.00 83.44 108 ALA A CA 1
ATOM 887 C C . ALA A 1 108 ? -10.948 -11.009 0.441 1.00 83.44 108 ALA A C 1
ATOM 889 O O . ALA A 1 108 ? -10.363 -12.044 0.749 1.00 83.44 108 ALA A O 1
ATOM 890 N N . THR A 1 109 ? -11.544 -10.859 -0.734 1.00 81.81 109 THR A N 1
ATOM 891 C CA . THR A 1 109 ? -11.581 -11.872 -1.792 1.00 81.81 109 THR A CA 1
ATOM 892 C C . THR A 1 109 ? -10.747 -11.388 -2.965 1.00 81.81 109 THR A C 1
ATOM 894 O O . THR A 1 109 ? -11.040 -10.339 -3.520 1.00 81.81 109 THR A O 1
ATOM 897 N N . VAL A 1 110 ? -9.730 -12.141 -3.368 1.00 76.69 110 VAL A N 1
ATOM 898 C CA . VAL A 1 110 ? -8.820 -11.802 -4.467 1.00 76.69 110 VAL A CA 1
ATOM 899 C C . VAL A 1 110 ? -9.012 -12.809 -5.592 1.00 76.69 110 VAL A C 1
ATOM 901 O O . VAL A 1 110 ? -8.731 -13.992 -5.409 1.00 76.69 110 VAL A O 1
ATOM 904 N N . ARG A 1 111 ? -9.468 -12.355 -6.762 1.00 72.56 111 ARG A N 1
ATOM 905 C CA . ARG A 1 111 ? -9.609 -13.192 -7.965 1.00 72.56 111 ARG A CA 1
ATOM 906 C C . ARG A 1 111 ? -8.459 -12.948 -8.946 1.00 72.56 111 ARG A C 1
ATOM 908 O O . ARG A 1 111 ? -8.498 -12.017 -9.733 1.00 72.56 111 ARG A O 1
ATOM 915 N N . LEU A 1 112 ? -7.439 -13.793 -8.917 1.00 71.44 112 LEU A N 1
ATOM 916 C CA . LEU A 1 112 ? -6.253 -13.668 -9.763 1.00 71.44 112 LEU A CA 1
ATOM 917 C C . LEU A 1 112 ? -6.582 -13.832 -11.268 1.00 71.44 112 LEU A C 1
ATOM 919 O O . LEU A 1 112 ? -7.541 -14.532 -11.607 1.00 71.44 112 LEU A O 1
ATOM 923 N N . PRO A 1 113 ? -5.762 -13.275 -12.186 1.00 58.84 113 PRO A N 1
ATOM 924 C CA . PRO A 1 113 ? -5.959 -13.402 -13.639 1.00 58.84 113 PRO A CA 1
ATOM 925 C C . PRO A 1 113 ? -6.029 -14.845 -14.155 1.00 58.84 113 PRO A C 1
ATOM 927 O O . PRO A 1 113 ? -6.672 -15.118 -15.163 1.00 58.84 113 PRO A O 1
ATOM 930 N N . ASN A 1 114 ? -5.397 -15.784 -13.447 1.00 75.94 114 ASN A N 1
ATOM 931 C CA . ASN A 1 114 ? -5.441 -17.217 -13.746 1.00 75.94 114 ASN A CA 1
ATOM 932 C C . ASN A 1 114 ? -6.749 -17.905 -13.290 1.00 75.94 114 ASN A C 1
ATOM 934 O O . ASN A 1 114 ? -6.836 -19.130 -13.314 1.00 75.94 114 ASN A O 1
ATOM 938 N N . GLY A 1 115 ? -7.739 -17.139 -12.821 1.00 77.06 115 GLY A N 1
ATOM 939 C CA . GLY A 1 115 ? -9.027 -17.629 -12.332 1.00 77.06 115 GLY A CA 1
ATOM 940 C C . GLY A 1 115 ? -9.027 -18.100 -10.874 1.00 77.06 115 GLY A C 1
ATOM 941 O O . GLY A 1 115 ? -10.097 -18.392 -10.341 1.00 77.06 115 GLY A O 1
ATOM 942 N N . GLN A 1 116 ? -7.874 -18.153 -10.198 1.00 78.06 116 GLN A N 1
ATOM 943 C CA . GLN A 1 116 ? -7.814 -18.558 -8.792 1.00 78.06 116 GLN A CA 1
ATOM 944 C C . GLN A 1 116 ? -8.447 -17.504 -7.885 1.00 78.06 116 GLN A C 1
ATOM 946 O O . GLN A 1 116 ? -8.153 -16.315 -7.991 1.00 78.06 116 GLN A O 1
ATOM 951 N N . VAL A 1 117 ? -9.265 -17.955 -6.937 1.00 85.69 117 VAL A N 1
ATOM 952 C CA . VAL A 1 117 ? -9.857 -17.105 -5.901 1.00 85.69 117 VAL A CA 1
ATOM 953 C C . VAL A 1 117 ? -9.189 -17.414 -4.566 1.00 85.69 117 VAL A C 1
ATOM 955 O O . VAL A 1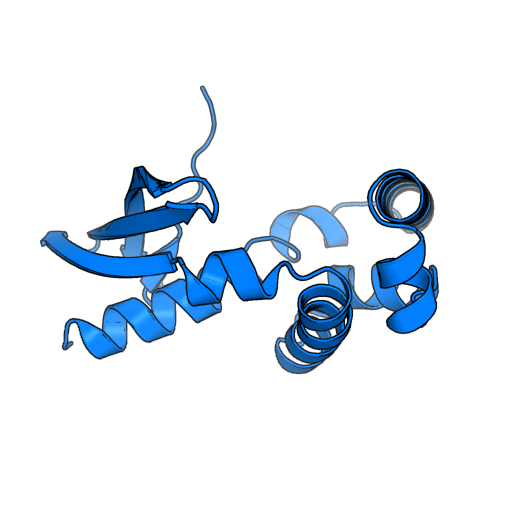 117 ? -9.066 -18.577 -4.186 1.00 85.69 117 VAL A O 1
ATOM 958 N N . ARG A 1 118 ? -8.743 -16.375 -3.860 1.00 77.69 118 ARG A N 1
ATOM 959 C CA . ARG A 1 118 ? -8.224 -16.463 -2.491 1.00 77.69 118 ARG A CA 1
ATOM 960 C C . ARG A 1 118 ? -9.060 -15.593 -1.572 1.00 77.69 118 ARG A C 1
ATOM 962 O O . ARG A 1 118 ? -9.362 -14.459 -1.922 1.00 77.69 118 ARG A O 1
ATOM 969 N N . GLU A 1 119 ? -9.399 -16.109 -0.402 1.00 85.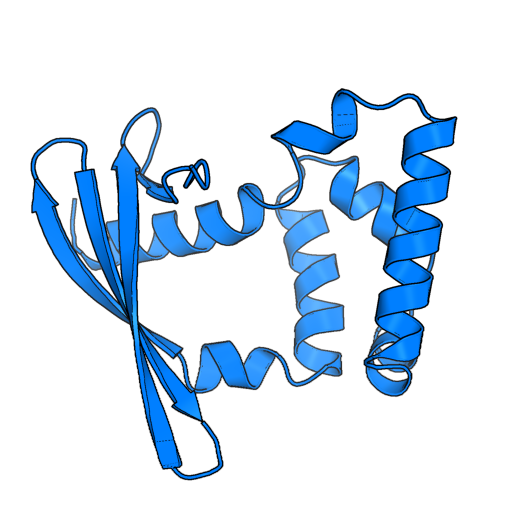06 119 GLU A N 1
ATOM 970 C CA . GLU A 1 119 ? -10.175 -15.384 0.599 1.00 85.06 119 GLU A CA 1
ATOM 971 C C . GLU A 1 119 ? -9.352 -15.220 1.877 1.00 85.06 119 GLU A C 1
ATOM 973 O O . GLU A 1 119 ? -8.677 -16.149 2.319 1.00 85.06 119 GLU A O 1
ATOM 978 N N . PHE A 1 120 ? -9.407 -14.031 2.467 1.00 80.69 120 PHE A N 1
ATOM 979 C CA . PHE A 1 120 ? -8.700 -13.673 3.689 1.00 80.69 120 PHE A CA 1
ATOM 980 C C . PHE A 1 120 ? -9.686 -13.041 4.663 1.00 80.69 120 PHE A C 1
ATOM 982 O O . PHE A 1 120 ? -10.511 -12.219 4.266 1.00 80.69 120 PHE A O 1
ATOM 989 N N . ARG A 1 121 ? -9.586 -13.391 5.945 1.00 82.69 121 ARG A N 1
ATOM 990 C CA . ARG A 1 121 ? -10.376 -12.776 7.013 1.00 82.69 121 ARG A CA 1
ATOM 991 C C . ARG A 1 121 ? -9.464 -11.873 7.831 1.00 82.69 121 ARG A C 1
ATOM 993 O O . ARG A 1 121 ? -8.539 -12.352 8.480 1.00 82.69 121 ARG A O 1
ATOM 1000 N N . LEU A 1 122 ? -9.696 -10.570 7.752 1.00 83.12 122 LEU A N 1
ATOM 1001 C CA . LEU A 1 122 ? -8.800 -9.538 8.262 1.00 83.12 122 LEU A CA 1
ATOM 1002 C C . LEU A 1 122 ? -9.435 -8.849 9.479 1.00 83.12 122 LEU A C 1
ATOM 1004 O O . LEU A 1 122 ? -10.536 -8.311 9.352 1.00 83.12 122 LEU A O 1
ATOM 1008 N N . PRO A 1 123 ? -8.787 -8.871 10.658 1.00 86.00 123 PRO A N 1
ATOM 1009 C CA . PRO A 1 123 ? -9.325 -8.242 11.858 1.00 86.00 123 PRO A CA 1
ATOM 1010 C C . PRO A 1 123 ? -9.147 -6.720 11.836 1.00 86.00 123 PRO A C 1
ATOM 1012 O O . PRO A 1 123 ? -8.104 -6.195 11.444 1.00 86.00 123 PRO A O 1
ATOM 1015 N N . LEU A 1 124 ? -10.156 -6.007 12.323 1.00 86.44 124 LEU A N 1
ATOM 1016 C CA . LEU A 1 124 ? -10.138 -4.575 12.585 1.00 86.44 124 LEU A CA 1
ATOM 1017 C C . LEU A 1 124 ? -10.483 -4.302 14.048 1.00 86.44 124 LEU A C 1
ATOM 1019 O O . LEU A 1 124 ? -11.292 -5.007 14.653 1.00 86.44 124 LEU A O 1
ATOM 1023 N N . VAL A 1 125 ? -9.926 -3.220 14.585 1.00 86.56 125 VAL A N 1
ATOM 1024 C CA . VAL A 1 125 ? -10.226 -2.688 15.918 1.00 86.56 125 VAL A CA 1
ATOM 1025 C C . VAL A 1 125 ? -10.655 -1.224 15.841 1.00 86.56 125 VAL A C 1
ATOM 1027 O O . VAL A 1 125 ? -10.163 -0.463 15.008 1.00 86.56 125 VAL A O 1
ATOM 1030 N N . ASN A 1 126 ? -11.580 -0.822 16.712 1.00 84.50 126 ASN A N 1
ATOM 1031 C CA . ASN A 1 126 ? -12.081 0.547 16.823 1.00 84.50 126 ASN A CA 1
ATOM 1032 C C . ASN A 1 126 ? -11.607 1.205 18.126 1.00 84.50 126 ASN A C 1
ATOM 1034 O O . ASN A 1 126 ? -12.310 1.206 19.140 1.00 84.50 126 ASN A O 1
ATOM 1038 N N . GLU A 1 127 ? -10.395 1.756 18.095 1.00 77.69 127 GLU A N 1
ATOM 1039 C CA . GLU A 1 127 ? -9.796 2.489 19.223 1.00 77.69 127 GLU A CA 1
ATOM 1040 C C . GLU A 1 127 ? -9.871 4.012 19.034 1.00 77.69 127 GLU A C 1
ATOM 1042 O O . GLU A 1 127 ? -9.917 4.766 20.000 1.00 77.69 127 GLU A O 1
ATOM 1047 N N . SER A 1 128 ? -9.894 4.472 17.780 1.00 75.38 128 SER A N 1
ATOM 1048 C CA . SER A 1 128 ? -9.989 5.886 17.374 1.00 75.38 128 SER A CA 1
ATOM 1049 C C . SER A 1 128 ? -10.413 5.983 15.899 1.00 75.38 128 SER A C 1
ATOM 1051 O O . SER A 1 128 ? -9.822 6.717 15.107 1.00 75.38 128 SER A O 1
ATOM 1053 N N . GLY A 1 129 ? -11.398 5.164 15.516 1.00 76.56 129 GLY A N 1
ATOM 1054 C CA . GLY A 1 129 ? -11.703 4.801 14.130 1.00 76.56 129 GLY A CA 1
ATOM 1055 C C . GLY A 1 129 ? -11.308 3.351 13.845 1.00 76.56 129 GLY A C 1
ATOM 1056 O O . GLY A 1 129 ? -10.449 2.796 14.536 1.00 76.56 129 GLY A O 1
ATOM 1057 N N . TRP A 1 130 ? -11.950 2.736 12.851 1.00 77.88 130 TRP A N 1
ATOM 1058 C CA . TRP A 1 130 ? -11.662 1.360 12.451 1.00 77.88 130 TRP A CA 1
ATOM 1059 C C . TRP A 1 130 ? -10.293 1.274 11.790 1.00 77.88 130 TRP A C 1
ATOM 1061 O O . TRP A 1 130 ? -10.044 1.909 10.764 1.00 77.88 130 TRP A O 1
ATOM 1071 N N . LYS A 1 131 ? -9.406 0.481 12.384 1.00 76.19 131 LYS A N 1
ATOM 1072 C CA . LYS A 1 131 ? -8.050 0.252 11.893 1.00 76.19 131 LYS A CA 1
ATOM 1073 C C . LYS A 1 131 ? -7.786 -1.233 11.772 1.00 76.19 131 LYS A C 1
ATOM 1075 O O . LYS A 1 131 ? -8.296 -2.004 12.582 1.00 76.19 131 LYS A O 1
ATOM 1080 N N . TYR A 1 132 ? -6.984 -1.625 10.786 1.00 74.50 132 TYR A N 1
ATOM 1081 C CA . TYR A 1 132 ? -6.448 -2.979 10.726 1.00 74.50 132 TYR A CA 1
ATOM 1082 C C . TYR A 1 132 ? -5.767 -3.311 12.057 1.00 74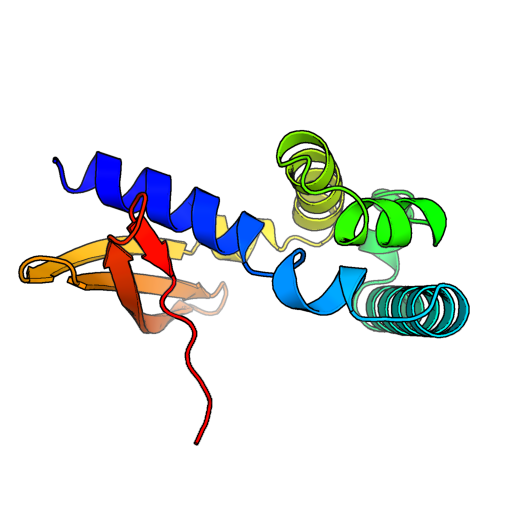.50 132 TYR A C 1
ATOM 1084 O O . TYR A 1 132 ? -4.945 -2.532 12.546 1.00 74.50 132 TYR A O 1
ATOM 1092 N N . ALA A 1 133 ? -6.162 -4.423 12.675 1.00 69.62 133 ALA A N 1
ATOM 1093 C CA . ALA A 1 133 ? -5.546 -4.853 13.917 1.00 69.62 133 ALA A CA 1
ATOM 1094 C C . ALA A 1 133 ? -4.109 -5.285 13.611 1.00 69.62 133 ALA A C 1
ATOM 1096 O O . ALA A 1 133 ? -3.874 -6.041 12.668 1.00 69.62 133 ALA A O 1
ATOM 1097 N N .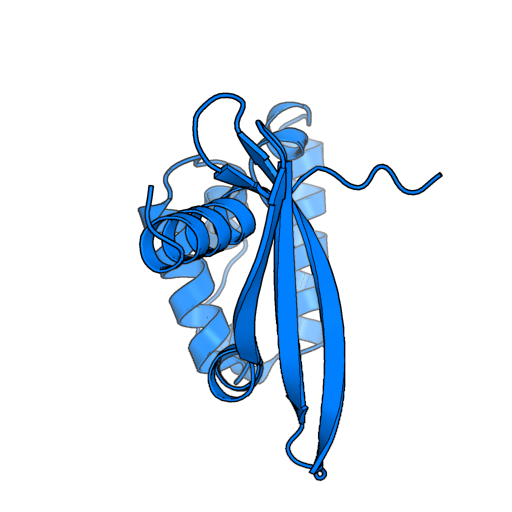 TYR A 1 134 ? -3.146 -4.794 14.391 1.00 56.16 134 TYR A N 1
ATOM 1098 C CA . TYR A 1 134 ? -1.766 -5.247 14.280 1.00 56.16 134 TYR A CA 1
ATOM 1099 C C . TYR A 1 134 ? -1.744 -6.750 14.583 1.00 56.16 134 TYR A C 1
ATOM 1101 O O . TYR A 1 134 ? -2.098 -7.169 15.685 1.00 56.16 134 TYR A O 1
ATOM 1109 N N . VAL A 1 135 ? -1.400 -7.570 13.591 1.00 42.38 135 VAL A N 1
ATOM 1110 C CA . VAL A 1 135 ? -1.135 -8.989 13.818 1.00 42.38 135 VAL A CA 1
ATOM 1111 C C . VAL A 1 135 ? 0.314 -9.055 14.276 1.00 42.38 135 VAL A C 1
ATOM 1113 O O . VAL A 1 135 ? 1.227 -9.023 13.454 1.00 42.38 135 VAL A O 1
ATOM 1116 N N . GLU A 1 136 ? 0.541 -9.068 15.589 1.00 28.80 136 GLU A N 1
ATOM 1117 C CA . GLU A 1 136 ? 1.804 -9.598 16.096 1.00 28.80 136 GLU A CA 1
ATOM 1118 C C . GLU A 1 136 ? 1.843 -11.068 15.672 1.00 28.80 136 GLU A C 1
ATOM 1120 O O . GLU A 1 136 ? 1.033 -11.880 16.121 1.00 28.80 136 GLU A O 1
ATOM 1125 N N . ASN A 1 137 ? 2.711 -11.394 14.713 1.00 25.91 137 ASN A N 1
ATOM 1126 C CA . ASN A 1 137 ? 3.031 -12.785 14.431 1.00 25.91 137 ASN A CA 1
ATOM 1127 C C . ASN A 1 137 ? 3.710 -13.339 15.690 1.00 25.91 137 ASN A C 1
ATOM 1129 O O . ASN A 1 137 ? 4.839 -12.946 15.983 1.00 25.91 137 ASN A O 1
ATOM 1133 N N . ASN A 1 138 ? 3.005 -14.204 16.418 1.00 27.22 138 ASN A N 1
ATOM 1134 C CA . ASN A 1 138 ? 3.620 -15.123 17.375 1.00 27.22 138 ASN A CA 1
ATOM 1135 C C . ASN A 1 138 ? 4.308 -16.261 16.623 1.00 27.22 138 ASN A C 1
ATOM 1137 O O . ASN A 1 138 ? 3.664 -16.814 15.700 1.00 27.22 138 ASN A O 1
#